Protein AF-A0A4R4NR64-F1 (afdb_monomer_lite)

Radius of gyration: 11.62 Å; chains: 1; bounding box: 32×20×34 Å

pLDDT: mean 83.92, std 12.46, range [53.97, 95.75]

Sequence (66 aa):
MTGLRRREFDTAMSSTIGTNPYGHGSTAIRGEKDRREATVAGAFVVYYVAGAALTITAVKLIDHTL

Secondary structure (DSSP, 8-state):
--HHHHHHHHHHHHHTTTT-TT-TT-EEETTEEEEEEEEETTEEEEEE-BTTB------EEEETT-

Structure (mmCIF, N/CA/C/O backbone):
data_AF-A0A4R4NR64-F1
#
_entry.id   AF-A0A4R4NR64-F1
#
loop_
_at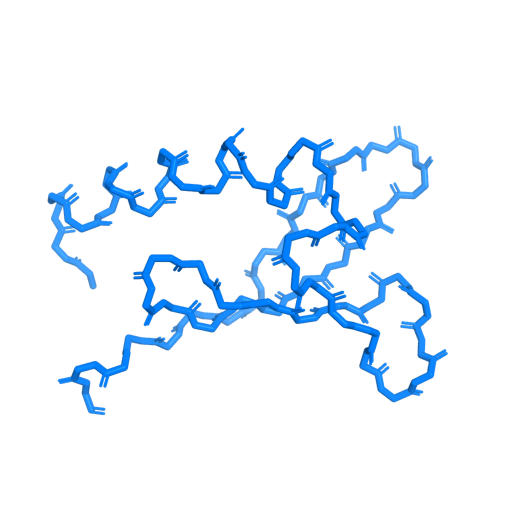om_site.group_PDB
_atom_site.id
_atom_site.type_symbol
_atom_site.label_atom_id
_atom_site.label_alt_id
_atom_site.label_comp_id
_atom_site.label_asym_id
_atom_site.label_entity_id
_atom_site.label_seq_id
_atom_site.pdbx_PDB_ins_code
_atom_site.Cartn_x
_atom_site.Cartn_y
_atom_site.Cartn_z
_atom_site.occupancy
_atom_site.B_iso_or_equiv
_atom_site.auth_seq_id
_atom_site.auth_comp_id
_atom_site.auth_asym_id
_atom_site.auth_atom_id
_atom_site.pdbx_PDB_model_num
ATOM 1 N N . MET A 1 1 ? -12.762 -8.309 8.929 1.00 66.50 1 MET A N 1
ATOM 2 C CA . MET A 1 1 ? -12.971 -6.847 9.070 1.00 66.50 1 MET A CA 1
ATOM 3 C C . MET A 1 1 ? -14.451 -6.551 9.255 1.00 66.50 1 MET A C 1
ATOM 5 O O . MET A 1 1 ? -15.261 -7.144 8.557 1.00 66.50 1 MET A O 1
ATOM 9 N N . THR A 1 2 ? -14.801 -5.647 10.171 1.00 80.44 2 THR A N 1
ATOM 10 C CA . THR A 1 2 ? -16.167 -5.109 10.315 1.00 80.44 2 THR A CA 1
ATOM 11 C C . THR A 1 2 ? -16.443 -4.026 9.260 1.00 80.44 2 THR A C 1
ATOM 13 O O . THR A 1 2 ? -15.513 -3.511 8.636 1.00 80.44 2 THR A O 1
ATOM 16 N N . GLY A 1 3 ? -17.709 -3.637 9.064 1.00 83.75 3 GLY A N 1
ATOM 17 C CA . GLY A 1 3 ? -18.088 -2.626 8.062 1.00 83.75 3 GLY A CA 1
ATOM 18 C C . GLY A 1 3 ? -17.544 -1.210 8.322 1.00 83.75 3 GLY A C 1
ATOM 19 O O . GLY A 1 3 ? -17.345 -0.452 7.375 1.00 83.75 3 GLY A O 1
ATOM 20 N N . LEU A 1 4 ? -17.276 -0.850 9.583 1.00 86.50 4 LEU A N 1
ATOM 21 C CA . LEU A 1 4 ? -16.612 0.413 9.936 1.00 86.50 4 LEU A CA 1
ATOM 22 C C . LEU A 1 4 ? -15.123 0.365 9.566 1.00 86.50 4 LEU A C 1
ATOM 24 O O . LEU A 1 4 ? -14.655 1.205 8.803 1.00 86.50 4 LEU A O 1
ATOM 28 N N . ARG A 1 5 ? -14.420 -0.694 9.995 1.00 85.56 5 ARG A N 1
ATOM 29 C CA . ARG A 1 5 ? -13.000 -0.909 9.671 1.00 85.56 5 ARG A CA 1
ATOM 30 C C . ARG A 1 5 ? -12.748 -0.986 8.171 1.00 85.56 5 ARG A C 1
ATOM 32 O O . ARG A 1 5 ? -11.703 -0.557 7.699 1.00 85.56 5 ARG A O 1
ATOM 39 N N . ARG A 1 6 ? -13.705 -1.513 7.398 1.00 87.69 6 ARG A N 1
ATOM 40 C CA . ARG A 1 6 ? -13.605 -1.511 5.935 1.00 87.69 6 ARG A CA 1
ATOM 41 C C . ARG A 1 6 ? -13.597 -0.103 5.352 1.00 87.69 6 ARG A C 1
ATOM 43 O O . ARG A 1 6 ? -12.731 0.186 4.540 1.00 87.69 6 ARG A O 1
ATOM 50 N N . ARG A 1 7 ? -14.491 0.776 5.807 1.00 91.62 7 ARG A N 1
ATOM 51 C CA . ARG A 1 7 ? -14.535 2.173 5.351 1.00 91.62 7 ARG A CA 1
ATOM 52 C C . ARG A 1 7 ? -13.289 2.964 5.745 1.00 91.62 7 ARG A C 1
ATOM 54 O O . ARG A 1 7 ? -12.794 3.746 4.939 1.00 91.62 7 ARG A O 1
ATOM 61 N N . GLU A 1 8 ? -12.770 2.739 6.949 1.00 91.50 8 GLU A N 1
ATOM 62 C CA . GLU A 1 8 ? -11.506 3.338 7.401 1.00 91.50 8 GLU A CA 1
ATOM 63 C C . GLU A 1 8 ? -10.335 2.873 6.533 1.00 91.50 8 GLU A C 1
ATOM 65 O O . GLU A 1 8 ? -9.558 3.695 6.050 1.00 91.50 8 GLU A O 1
ATOM 70 N N . PHE A 1 9 ? -10.254 1.567 6.269 1.00 90.31 9 PHE A N 1
ATOM 71 C CA . PHE A 1 9 ? -9.244 0.997 5.386 1.00 90.31 9 PHE A CA 1
ATOM 72 C C . PHE A 1 9 ? -9.343 1.555 3.961 1.00 90.31 9 PHE A C 1
ATOM 74 O O . PHE A 1 9 ? -8.334 1.985 3.414 1.00 90.31 9 PHE A O 1
ATOM 81 N N . ASP A 1 10 ? -10.539 1.616 3.372 1.00 91.12 10 ASP A N 1
ATOM 82 C CA . ASP A 1 10 ? -10.734 2.149 2.017 1.00 91.12 10 ASP A CA 1
ATOM 83 C C . ASP A 1 10 ? -10.360 3.642 1.937 1.00 91.12 10 ASP A C 1
ATOM 85 O O . ASP A 1 10 ? -9.673 4.067 1.004 1.00 91.12 10 ASP A O 1
ATOM 89 N N . THR A 1 11 ? -10.718 4.429 2.958 1.00 95.38 11 THR A N 1
ATOM 90 C CA . THR A 1 11 ? -10.301 5.838 3.077 1.00 95.38 11 THR A CA 1
ATOM 91 C C . THR A 1 11 ? -8.778 5.957 3.148 1.00 95.38 11 THR A C 1
ATOM 93 O O . THR A 1 11 ? -8.177 6.738 2.404 1.00 95.38 11 THR A O 1
ATOM 96 N N . ALA A 1 12 ? -8.130 5.153 3.992 1.00 94.19 12 ALA A N 1
ATOM 9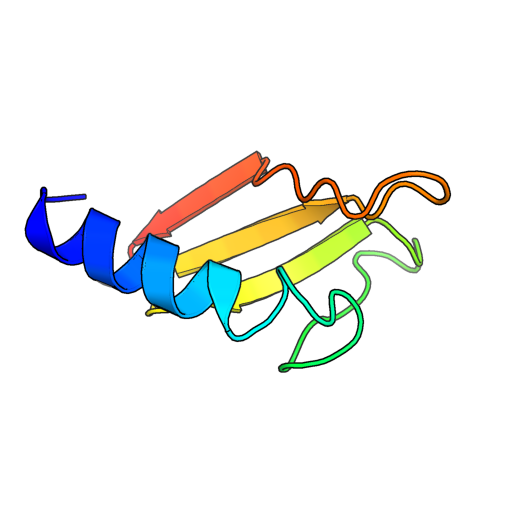7 C CA . ALA A 1 12 ? -6.679 5.156 4.136 1.00 94.19 12 ALA A CA 1
ATOM 98 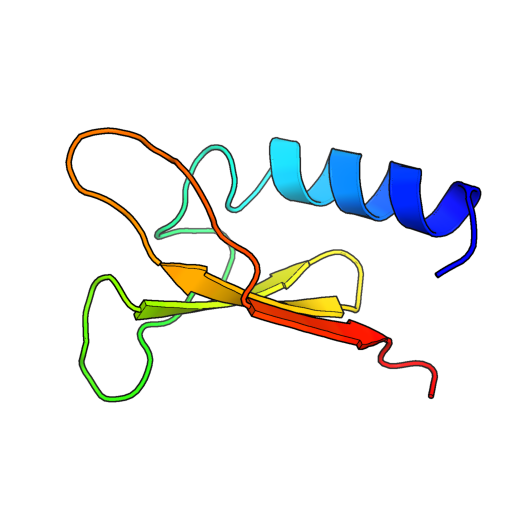C C . ALA A 1 12 ? -5.975 4.720 2.841 1.00 94.19 12 ALA A C 1
ATOM 100 O O . ALA A 1 12 ? -5.021 5.366 2.416 1.00 94.19 12 ALA A O 1
ATOM 101 N N . MET A 1 13 ? -6.475 3.688 2.158 1.00 92.19 13 MET A N 1
ATOM 102 C CA . MET A 1 13 ? -5.962 3.249 0.856 1.00 92.19 13 MET A CA 1
ATOM 103 C C . MET A 1 13 ? -6.027 4.372 -0.184 1.00 92.19 13 MET A C 1
ATOM 105 O O . MET A 1 13 ? -5.033 4.631 -0.862 1.00 92.19 13 MET A O 1
ATOM 109 N N . SER A 1 14 ? -7.166 5.069 -0.279 1.00 92.06 14 SER A N 1
ATOM 110 C CA . SER A 1 14 ? -7.378 6.146 -1.261 1.00 92.06 14 SER A CA 1
ATOM 111 C C . SER A 1 14 ? -6.526 7.398 -1.021 1.00 92.06 14 SER A C 1
ATOM 113 O O . SER A 1 14 ? -6.288 8.158 -1.952 1.00 92.06 14 SER A O 1
ATOM 115 N N . SER A 1 15 ? -6.047 7.611 0.207 1.00 94.19 15 SER A N 1
ATOM 116 C CA . SER A 1 15 ? -5.234 8.774 0.596 1.00 94.19 15 SER A CA 1
ATOM 117 C C . SER A 1 15 ? -3.737 8.470 0.732 1.00 94.19 15 SER A C 1
ATOM 119 O O . SER A 1 15 ? -2.959 9.381 1.010 1.00 94.19 15 SER A O 1
ATOM 121 N N . THR A 1 16 ? -3.322 7.212 0.538 1.00 93.69 16 THR A N 1
ATOM 122 C CA . THR A 1 16 ? -1.926 6.771 0.687 1.00 93.69 16 THR A CA 1
ATOM 123 C C . THR A 1 16 ? -1.418 6.060 -0.568 1.00 93.69 16 THR A C 1
ATOM 125 O O . THR A 1 16 ? -1.187 6.686 -1.600 1.00 93.69 16 THR A O 1
ATOM 128 N N . ILE A 1 17 ? -1.237 4.740 -0.514 1.00 91.88 17 ILE A N 1
ATOM 129 C CA . ILE A 1 17 ? -0.637 3.970 -1.599 1.00 91.88 17 ILE A CA 1
ATOM 130 C C . ILE A 1 17 ? -1.491 4.014 -2.870 1.00 91.88 17 ILE A C 1
ATOM 132 O O . ILE A 1 17 ? -0.929 3.986 -3.956 1.00 91.88 17 ILE A O 1
ATOM 136 N N . GLY A 1 18 ? -2.815 4.187 -2.767 1.00 89.50 18 GLY A N 1
ATOM 137 C CA . GLY A 1 18 ? -3.698 4.344 -3.927 1.00 89.50 18 GLY A CA 1
ATOM 138 C C . GLY A 1 18 ? -3.380 5.558 -4.809 1.00 89.50 18 GLY A C 1
ATOM 139 O O . GLY A 1 18 ? -3.640 5.508 -6.008 1.00 89.50 18 GLY A O 1
ATOM 140 N N . THR A 1 19 ? -2.793 6.623 -4.254 1.00 90.31 19 THR A N 1
ATOM 141 C CA . THR A 1 19 ? -2.381 7.825 -5.005 1.00 90.31 19 THR A CA 1
ATOM 142 C C . THR A 1 19 ? -0.880 7.868 -5.254 1.00 90.31 19 THR A C 1
ATOM 144 O O . THR A 1 19 ? -0.443 8.332 -6.305 1.00 90.31 19 THR A O 1
ATOM 147 N N . ASN A 1 20 ? -0.081 7.362 -4.313 1.00 91.44 20 ASN A N 1
ATOM 148 C CA . ASN A 1 20 ? 1.368 7.285 -4.431 1.00 91.44 20 ASN A CA 1
ATOM 149 C C . ASN A 1 20 ? 1.879 5.899 -3.991 1.00 91.44 20 ASN A C 1
ATOM 151 O O . ASN A 1 20 ? 2.303 5.727 -2.842 1.00 91.44 20 ASN A O 1
ATOM 155 N N . PRO A 1 21 ? 1.891 4.907 -4.899 1.00 91.38 21 PRO A N 1
ATOM 156 C CA . PRO A 1 21 ? 2.220 3.518 -4.565 1.00 91.38 21 PRO A CA 1
ATOM 157 C C . PRO A 1 21 ? 3.698 3.282 -4.230 1.00 91.38 21 PRO A C 1
ATOM 159 O O . PRO A 1 21 ? 4.063 2.214 -3.754 1.00 91.38 21 PRO A O 1
ATOM 162 N N . TYR A 1 22 ? 4.578 4.253 -4.476 1.00 93.31 22 TYR A N 1
ATOM 163 C CA . TYR A 1 22 ? 5.988 4.168 -4.081 1.00 93.31 22 TYR A CA 1
ATOM 164 C C . TYR A 1 22 ? 6.289 4.957 -2.801 1.00 93.31 22 TYR A C 1
ATOM 166 O O . TYR A 1 22 ? 7.406 4.886 -2.293 1.00 93.31 22 TYR A O 1
ATOM 174 N N . GLY A 1 23 ? 5.311 5.704 -2.282 1.00 93.00 23 GLY A N 1
ATOM 175 C CA . GLY A 1 23 ? 5.418 6.499 -1.063 1.00 93.00 23 GLY A CA 1
ATOM 176 C C . GLY A 1 23 ? 4.787 5.824 0.155 1.00 93.00 23 GLY A C 1
ATOM 177 O O . GLY A 1 23 ? 4.557 4.618 0.178 1.00 93.00 23 GLY A O 1
ATOM 178 N N . HIS A 1 24 ? 4.506 6.624 1.186 1.00 94.00 24 HIS A N 1
ATOM 179 C CA . HIS A 1 24 ? 3.735 6.222 2.375 1.00 94.00 24 HIS A CA 1
ATOM 180 C C . HIS A 1 24 ? 4.254 4.967 3.098 1.00 94.00 24 HIS A C 1
ATOM 182 O O . HIS A 1 24 ? 3.477 4.137 3.561 1.00 94.00 24 HIS A O 1
ATOM 188 N N . GLY A 1 25 ? 5.579 4.819 3.191 1.00 93.81 25 GLY A N 1
ATOM 189 C CA . GLY A 1 25 ? 6.200 3.662 3.842 1.00 93.81 25 GLY A CA 1
ATOM 190 C C . GLY A 1 25 ? 6.146 2.380 3.012 1.00 93.81 25 GLY A C 1
ATOM 191 O O . GLY A 1 25 ? 6.445 1.310 3.533 1.00 93.81 25 GLY A O 1
ATOM 192 N N . SER A 1 26 ? 5.785 2.471 1.730 1.00 94.94 26 SER A N 1
ATOM 193 C CA . SER A 1 26 ? 5.827 1.324 0.843 1.00 94.94 26 SER A CA 1
ATOM 194 C C . SER A 1 26 ? 7.257 0.908 0.505 1.00 94.94 26 SER A C 1
ATOM 196 O O . SER A 1 26 ? 8.061 1.725 0.050 1.00 94.94 26 SER A O 1
ATOM 198 N N . THR A 1 27 ? 7.547 -0.383 0.616 1.00 95.75 27 THR A N 1
ATOM 199 C CA . THR A 1 27 ? 8.862 -0.973 0.337 1.00 95.75 27 THR A CA 1
ATOM 200 C C . THR A 1 27 ? 8.776 -2.028 -0.761 1.00 95.75 27 THR A C 1
ATOM 202 O O . THR A 1 27 ? 7.740 -2.658 -0.959 1.00 95.75 27 THR A O 1
ATOM 205 N N . ALA A 1 28 ? 9.869 -2.205 -1.508 1.00 95.56 28 ALA A N 1
ATOM 206 C CA . ALA A 1 28 ? 9.978 -3.269 -2.502 1.00 95.56 28 ALA A CA 1
ATOM 207 C C . ALA A 1 28 ? 10.252 -4.614 -1.814 1.00 95.56 28 ALA A C 1
ATOM 209 O O . ALA A 1 28 ? 11.114 -4.709 -0.937 1.00 95.56 28 ALA A O 1
ATOM 210 N N . ILE A 1 29 ? 9.564 -5.664 -2.251 1.00 94.06 29 ILE A N 1
ATOM 211 C CA . ILE A 1 29 ? 9.735 -7.022 -1.740 1.00 94.06 29 ILE A CA 1
ATOM 212 C C . ILE A 1 29 ? 10.781 -7.737 -2.592 1.00 94.06 29 ILE A C 1
ATOM 214 O O . ILE A 1 29 ? 10.641 -7.846 -3.806 1.00 94.06 29 ILE A O 1
ATOM 218 N N . ARG A 1 30 ? 11.817 -8.294 -1.949 1.00 92.88 30 ARG A N 1
ATOM 219 C CA . ARG A 1 30 ? 12.828 -9.162 -2.594 1.00 92.88 30 ARG A CA 1
ATOM 220 C C . ARG A 1 30 ? 13.506 -8.538 -3.828 1.00 92.88 30 ARG A C 1
ATOM 222 O O . ARG A 1 30 ? 13.855 -9.246 -4.765 1.00 92.88 30 ARG A O 1
ATOM 229 N N . GLY A 1 31 ? 13.690 -7.218 -3.829 1.00 89.94 31 GLY A N 1
ATOM 230 C CA . GLY A 1 31 ? 14.334 -6.491 -4.931 1.00 89.94 31 GLY A CA 1
ATOM 231 C C . GLY A 1 31 ? 13.463 -6.308 -6.179 1.00 89.94 31 GLY A C 1
ATOM 232 O O . GLY A 1 31 ? 13.902 -5.674 -7.134 1.00 89.94 31 GLY A O 1
ATOM 2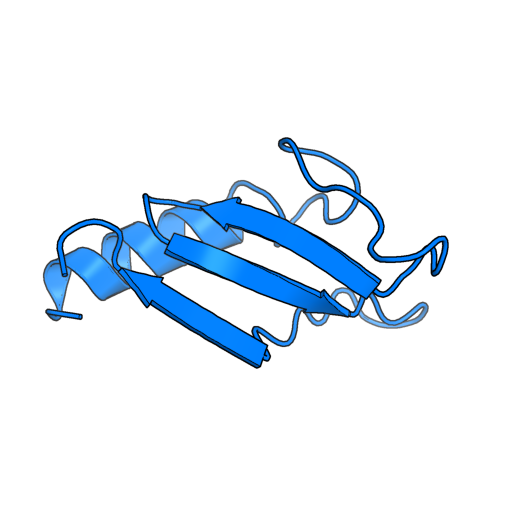33 N N . GLU A 1 32 ? 12.225 -6.802 -6.175 1.00 92.00 32 GLU A N 1
ATOM 234 C CA . GLU A 1 32 ? 11.270 -6.581 -7.255 1.00 92.00 32 GLU A CA 1
ATOM 235 C C . GLU A 1 32 ? 10.594 -5.219 -7.054 1.00 92.00 32 GLU A C 1
ATOM 237 O O . GLU A 1 32 ? 9.794 -5.037 -6.138 1.00 92.00 32 GLU A O 1
ATOM 242 N N . LYS A 1 33 ? 10.941 -4.239 -7.898 1.00 91.06 33 LYS A N 1
ATOM 243 C CA . LYS A 1 33 ? 10.522 -2.832 -7.751 1.00 91.06 33 LYS A CA 1
ATOM 244 C C . LYS A 1 33 ? 9.009 -2.665 -7.573 1.00 91.06 33 LYS A C 1
ATOM 246 O O . LYS A 1 33 ? 8.571 -1.879 -6.725 1.00 91.06 33 LYS A O 1
ATOM 251 N N . ASP A 1 34 ? 8.242 -3.396 -8.371 1.00 91.44 34 ASP A N 1
ATOM 252 C CA . ASP A 1 34 ? 6.801 -3.197 -8.498 1.00 91.44 34 ASP A CA 1
ATOM 253 C C . ASP A 1 34 ? 6.000 -4.107 -7.570 1.00 91.44 34 ASP A C 1
ATOM 255 O O . ASP A 1 34 ? 4.813 -3.865 -7.373 1.00 91.44 34 ASP A O 1
ATOM 259 N N . ARG A 1 35 ? 6.638 -5.104 -6.946 1.00 92.19 35 ARG A N 1
ATOM 260 C CA . ARG A 1 35 ? 6.036 -5.913 -5.889 1.00 92.19 35 ARG A CA 1
ATOM 261 C C . ARG A 1 35 ? 6.338 -5.280 -4.545 1.00 92.19 35 ARG A C 1
ATOM 263 O O . ARG A 1 35 ? 7.489 -5.229 -4.116 1.00 92.19 35 ARG A O 1
ATOM 270 N N . ARG A 1 36 ? 5.305 -4.805 -3.864 1.00 93.75 36 ARG A N 1
ATOM 271 C CA . ARG A 1 36 ? 5.461 -3.923 -2.714 1.00 93.75 36 ARG A CA 1
ATOM 272 C C . ARG A 1 36 ? 4.658 -4.375 -1.511 1.00 93.75 36 ARG A C 1
ATOM 274 O O . ARG A 1 36 ? 3.658 -5.078 -1.642 1.00 93.75 36 ARG A O 1
ATOM 281 N N . GLU A 1 37 ? 5.094 -3.937 -0.342 1.00 93.94 37 GLU A N 1
ATOM 282 C CA . GLU A 1 37 ? 4.326 -4.014 0.896 1.00 93.94 37 GLU A CA 1
ATOM 283 C C . GLU A 1 37 ? 4.191 -2.637 1.541 1.00 93.94 37 GLU A C 1
ATOM 285 O O . GLU A 1 37 ? 5.015 -1.752 1.308 1.00 93.94 37 GLU A O 1
ATOM 290 N N . ALA A 1 38 ? 3.120 -2.445 2.307 1.00 93.81 38 ALA A N 1
ATOM 291 C CA . ALA A 1 38 ? 2.909 -1.298 3.185 1.00 93.81 38 ALA A CA 1
ATOM 292 C C . ALA A 1 38 ? 1.915 -1.666 4.298 1.00 93.81 38 ALA A C 1
ATOM 294 O O . ALA A 1 38 ? 1.070 -2.545 4.115 1.00 93.81 38 ALA A O 1
ATOM 295 N N . THR A 1 39 ? 1.965 -0.955 5.423 1.00 92.81 39 THR A N 1
ATOM 296 C CA . THR A 1 39 ? 0.930 -1.043 6.463 1.00 92.81 39 THR A CA 1
ATOM 297 C C . THR A 1 39 ? -0.052 0.110 6.300 1.00 92.81 39 THR A C 1
ATOM 299 O O . THR A 1 39 ? 0.339 1.272 6.367 1.00 92.81 39 THR A O 1
ATOM 302 N N . VAL A 1 40 ? -1.334 -0.203 6.116 1.00 91.50 40 VAL A N 1
ATOM 303 C CA . VAL A 1 40 ? -2.408 0.779 5.909 1.00 91.50 40 VAL A CA 1
ATOM 304 C C . VAL A 1 40 ? -3.539 0.486 6.885 1.00 91.50 40 VAL A C 1
ATOM 306 O O . VAL A 1 40 ? -4.068 -0.622 6.906 1.00 91.50 40 VAL A O 1
ATOM 309 N N . ALA A 1 41 ? -3.895 1.471 7.716 1.00 91.12 41 ALA A N 1
ATOM 310 C CA . ALA A 1 41 ? -4.939 1.347 8.743 1.00 91.12 41 ALA A CA 1
ATOM 311 C C . ALA A 1 41 ? -4.803 0.079 9.621 1.00 91.12 41 ALA A C 1
ATOM 313 O O . ALA A 1 41 ? -5.784 -0.598 9.918 1.00 91.12 41 ALA A O 1
ATOM 314 N N . GLY A 1 42 ? -3.570 -0.270 10.008 1.00 86.00 42 GLY A N 1
ATOM 315 C CA . GLY A 1 42 ? -3.288 -1.449 10.837 1.00 86.00 42 GLY A CA 1
ATOM 316 C C . GLY A 1 42 ? -3.382 -2.794 10.106 1.00 86.00 42 GLY A C 1
ATOM 317 O O . GLY A 1 42 ? -3.325 -3.833 10.763 1.00 86.00 42 GLY A O 1
ATOM 318 N N . ALA A 1 43 ? -3.514 -2.788 8.776 1.00 85.75 43 ALA A N 1
ATOM 319 C CA . ALA A 1 43 ? -3.458 -3.976 7.938 1.00 85.75 43 ALA A CA 1
ATOM 320 C C . ALA A 1 43 ? -2.179 -3.997 7.094 1.00 85.75 43 ALA A C 1
ATOM 322 O O . ALA A 1 43 ? -1.810 -2.994 6.481 1.00 85.75 43 ALA A O 1
ATOM 323 N N . PHE A 1 44 ? -1.528 -5.157 7.021 1.00 86.88 44 PHE A N 1
ATOM 324 C CA . PHE A 1 44 ? -0.442 -5.383 6.066 1.00 86.88 44 PHE A CA 1
ATOM 325 C C . PHE A 1 44 ? -1.020 -5.590 4.668 1.00 86.88 44 PHE A C 1
ATOM 327 O O . PHE A 1 44 ? -1.869 -6.462 4.482 1.00 86.88 44 PHE A O 1
ATOM 334 N N . VAL A 1 45 ? -0.548 -4.809 3.698 1.00 89.25 45 VAL A N 1
ATOM 335 C CA . VAL A 1 45 ? -0.983 -4.843 2.300 1.00 89.25 45 VAL A CA 1
ATOM 336 C C . VAL A 1 45 ? 0.207 -5.210 1.426 1.00 89.25 45 VAL A C 1
ATOM 338 O O . VAL A 1 45 ? 1.161 -4.446 1.334 1.00 89.25 45 VAL A O 1
ATOM 341 N N . VAL A 1 46 ? 0.134 -6.358 0.754 1.00 90.88 46 VAL A N 1
ATOM 342 C CA . VAL A 1 46 ? 1.076 -6.743 -0.310 1.00 90.88 46 VAL A CA 1
ATOM 343 C C . VAL A 1 46 ? 0.410 -6.515 -1.655 1.00 90.88 46 VAL A C 1
ATOM 345 O O . VAL A 1 46 ? -0.725 -6.953 -1.840 1.00 90.88 46 VAL A O 1
ATOM 348 N N . TYR A 1 47 ? 1.091 -5.852 -2.584 1.00 89.44 47 TYR A N 1
ATOM 349 C CA . TYR A 1 47 ? 0.507 -5.463 -3.861 1.00 89.44 47 TYR A CA 1
ATOM 350 C C . TYR A 1 47 ? 1.518 -5.330 -4.997 1.00 89.44 47 TYR A C 1
ATOM 352 O O . TYR A 1 47 ? 2.726 -5.355 -4.781 1.00 89.44 47 TYR A O 1
ATOM 360 N N . TYR A 1 48 ? 0.992 -5.198 -6.213 1.00 90.00 48 TYR A N 1
ATOM 361 C CA . TYR A 1 48 ? 1.754 -4.898 -7.420 1.00 90.00 48 TYR A CA 1
ATOM 362 C C . TYR A 1 48 ? 1.405 -3.512 -7.962 1.00 90.00 48 TYR A C 1
ATOM 364 O O . TYR A 1 48 ? 0.251 -3.090 -7.868 1.00 90.00 48 TYR A O 1
ATOM 372 N N . VAL A 1 49 ? 2.386 -2.833 -8.556 1.00 89.00 49 VAL A N 1
ATOM 373 C CA . VAL A 1 49 ? 2.196 -1.595 -9.321 1.00 89.00 49 VAL A CA 1
ATOM 374 C C . VAL A 1 49 ? 2.293 -1.919 -10.808 1.00 89.00 49 VAL A C 1
ATOM 376 O O . VAL A 1 49 ? 3.363 -2.252 -11.302 1.00 89.00 49 VAL A O 1
ATOM 379 N N . ALA A 1 50 ? 1.185 -1.832 -11.543 1.00 82.94 50 ALA A N 1
ATOM 380 C CA . ALA A 1 50 ? 1.213 -2.004 -12.994 1.00 82.94 50 ALA A CA 1
ATOM 381 C C . ALA A 1 50 ? 1.591 -0.681 -13.688 1.00 82.94 50 ALA A C 1
ATOM 383 O O . ALA A 1 50 ? 1.064 0.379 -13.362 1.00 82.94 50 ALA A O 1
ATOM 384 N N . GLY A 1 51 ? 2.489 -0.728 -14.676 1.00 67.00 51 GLY A N 1
ATOM 385 C CA . GLY A 1 51 ? 3.044 0.475 -15.318 1.00 67.00 51 GLY A CA 1
ATOM 386 C C . GLY A 1 51 ? 2.053 1.348 -16.108 1.00 67.00 51 GLY A C 1
ATOM 387 O O . GLY A 1 51 ? 2.376 2.495 -16.399 1.00 67.00 51 GLY A O 1
ATOM 388 N N . ALA A 1 52 ? 0.862 0.839 -16.448 1.00 60.59 52 ALA A N 1
ATOM 389 C CA . ALA A 1 52 ? -0.139 1.545 -17.265 1.00 60.59 52 ALA A CA 1
ATOM 390 C C . ALA A 1 52 ? -1.432 1.910 -16.510 1.00 60.59 52 ALA A C 1
ATOM 392 O O . ALA A 1 52 ? -2.238 2.694 -17.004 1.00 60.59 52 ALA A O 1
ATOM 393 N N . ALA A 1 53 ? -1.635 1.363 -15.312 1.00 54.19 53 ALA A N 1
ATOM 394 C CA . ALA A 1 53 ? -2.764 1.680 -14.451 1.00 54.19 53 ALA A CA 1
ATOM 395 C C . ALA A 1 53 ? -2.292 1.575 -13.003 1.00 54.19 53 ALA A C 1
ATOM 397 O O . ALA A 1 53 ? -1.708 0.563 -12.620 1.00 54.19 53 ALA A O 1
ATOM 398 N N . LEU A 1 54 ? -2.568 2.596 -12.189 1.00 57.44 54 LEU A N 1
ATOM 399 C CA . LEU A 1 54 ? -2.357 2.587 -10.736 1.00 57.44 54 LEU A CA 1
ATOM 400 C C . LEU A 1 54 ? -3.354 1.628 -10.054 1.00 57.44 54 LEU A C 1
ATOM 402 O O . LEU A 1 54 ? -4.123 2.001 -9.175 1.00 57.44 54 LEU A O 1
ATOM 406 N N . THR A 1 55 ? -3.399 0.378 -10.506 1.00 62.53 55 THR A N 1
ATOM 407 C CA . THR A 1 55 ? -4.255 -0.669 -9.970 1.00 62.53 55 THR A CA 1
ATOM 408 C C . THR A 1 55 ? -3.469 -1.425 -8.914 1.00 62.53 55 THR A C 1
ATOM 410 O O . THR A 1 55 ? -2.635 -2.273 -9.220 1.00 62.53 55 THR A O 1
ATOM 413 N N . ILE A 1 56 ? -3.755 -1.114 -7.654 1.00 65.12 56 ILE A N 1
ATOM 414 C CA . ILE A 1 56 ? -3.225 -1.846 -6.507 1.00 65.12 56 ILE A CA 1
ATOM 415 C C . ILE A 1 56 ? -4.080 -3.084 -6.282 1.00 65.12 56 ILE A C 1
ATOM 417 O O . ILE A 1 56 ? -5.253 -2.989 -5.926 1.00 65.12 56 ILE A O 1
ATOM 421 N N . THR A 1 57 ? -3.474 -4.257 -6.446 1.00 66.69 57 THR A N 1
ATOM 422 C CA . THR A 1 57 ? -4.104 -5.524 -6.059 1.00 66.69 57 THR A CA 1
ATOM 423 C C . THR A 1 57 ? -3.598 -5.925 -4.684 1.00 66.69 57 THR A C 1
ATOM 425 O O . THR A 1 57 ? -2.462 -6.370 -4.563 1.00 66.69 57 THR A O 1
ATOM 428 N N . ALA A 1 58 ? -4.421 -5.772 -3.647 1.00 66.56 58 ALA A N 1
ATOM 429 C CA . ALA A 1 58 ? -4.090 -6.284 -2.320 1.00 66.56 58 ALA A CA 1
ATOM 430 C C . ALA A 1 58 ? -4.187 -7.819 -2.320 1.00 66.56 58 ALA A C 1
ATOM 432 O O . 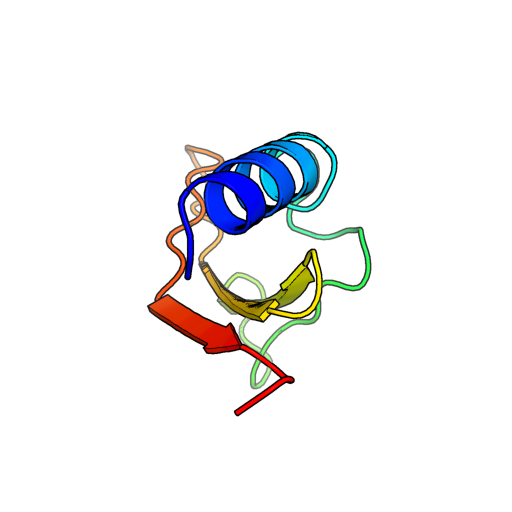ALA A 1 58 ? -5.274 -8.381 -2.433 1.00 66.56 58 ALA A O 1
ATOM 433 N N . VAL A 1 59 ? -3.047 -8.499 -2.200 1.00 63.41 59 VAL A N 1
ATOM 434 C CA . VAL A 1 59 ? -2.940 -9.967 -2.280 1.00 63.41 59 VAL A CA 1
ATOM 435 C C . VAL A 1 59 ? -3.232 -10.634 -0.933 1.00 63.41 59 VAL A C 1
ATOM 437 O O . VAL A 1 59 ? -3.681 -11.777 -0.876 1.00 63.41 59 VAL A O 1
ATOM 440 N N . LYS A 1 60 ? -2.991 -9.926 0.173 1.00 65.81 60 LYS A N 1
ATOM 441 C CA . LYS A 1 60 ? -3.258 -10.409 1.529 1.00 65.81 60 LYS A CA 1
ATOM 442 C C . LYS A 1 60 ? -3.538 -9.223 2.442 1.00 65.81 60 LYS A C 1
ATOM 444 O O . LYS A 1 60 ? -2.819 -8.234 2.365 1.00 65.81 60 LYS A O 1
ATOM 449 N N . LEU A 1 61 ? -4.561 -9.349 3.284 1.00 68.06 61 LEU A N 1
ATOM 450 C CA . LEU A 1 61 ? -4.869 -8.422 4.371 1.00 68.06 61 LEU A CA 1
ATOM 451 C C . LEU A 1 61 ? -4.848 -9.208 5.678 1.00 68.06 61 LEU A C 1
ATOM 453 O O . LEU A 1 61 ? -5.585 -10.183 5.824 1.00 68.06 61 LEU A O 1
ATOM 457 N N . ILE A 1 62 ? -3.986 -8.797 6.603 1.00 69.56 62 ILE A N 1
ATOM 458 C CA . ILE A 1 62 ? -3.897 -9.367 7.950 1.00 69.56 62 ILE A CA 1
ATOM 459 C C . ILE A 1 62 ? -4.215 -8.240 8.927 1.00 69.56 62 ILE A C 1
ATOM 461 O O . ILE A 1 62 ? -3.538 -7.215 8.905 1.00 69.56 62 ILE A O 1
ATOM 465 N N . ASP A 1 63 ? -5.256 -8.422 9.736 1.00 67.19 63 ASP A N 1
ATOM 466 C CA . ASP A 1 63 ? -5.590 -7.510 10.832 1.00 67.19 63 ASP A CA 1
ATOM 467 C C . ASP A 1 63 ? -4.579 -7.734 11.965 1.00 67.19 63 ASP A C 1
ATOM 469 O O . ASP A 1 63 ? -4.417 -8.866 12.413 1.00 67.19 63 ASP A O 1
ATOM 473 N N . HIS A 1 64 ? -3.889 -6.683 12.416 1.00 64.75 64 HIS A N 1
ATOM 474 C CA . HIS A 1 64 ? -2.907 -6.790 13.504 1.00 64.75 64 HIS A CA 1
ATOM 475 C C . HIS A 1 64 ? -3.532 -7.059 14.888 1.00 64.75 64 HIS A C 1
ATOM 477 O O . HIS A 1 64 ? -2.802 -7.199 15.866 1.00 64.75 64 HIS A O 1
ATOM 483 N N . THR A 1 65 ? -4.867 -7.082 14.985 1.00 63.69 65 THR A N 1
ATOM 484 C CA . THR A 1 65 ? -5.605 -7.390 16.222 1.00 63.69 65 THR A CA 1
ATOM 485 C C . THR A 1 65 ? -6.012 -8.862 16.363 1.00 63.69 65 THR A C 1
ATOM 487 O O . THR A 1 65 ? -6.750 -9.191 17.293 1.00 63.69 65 TH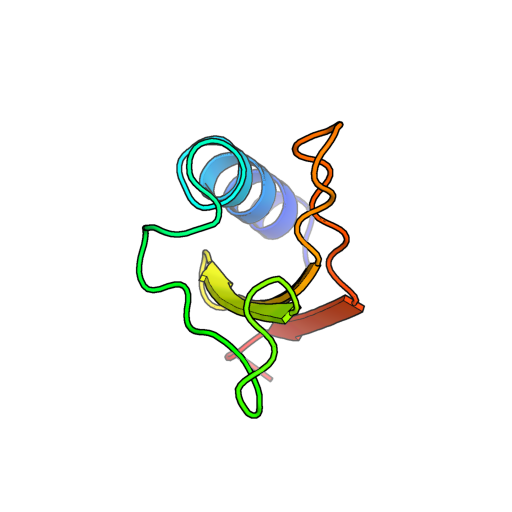R A O 1
ATOM 490 N N . LEU A 1 66 ? -5.550 -9.735 15.458 1.00 53.97 66 LEU A N 1
ATOM 491 C CA . LEU A 1 66 ? -5.717 -11.193 15.521 1.00 53.97 66 LEU A CA 1
ATOM 492 C C . LEU A 1 66 ? -4.423 -11.898 15.933 1.00 53.97 66 LEU A C 1
ATOM 494 O O . LEU A 1 66 ? -3.349 -11.483 15.443 1.00 53.97 66 LEU A O 1
#

Foldseek 3Di:
DDPVLVVQQVVQCVVFCLVPVQDDQWDADPPHNQFIWDQTSQWIFTFGQDPPDSDTDGPDTDRNVD